Protein AF-A0A662A9X3-F1 (afdb_monomer_lite)

Structure (mmCIF, N/CA/C/O backbone):
data_AF-A0A662A9X3-F1
#
_entry.id   AF-A0A662A9X3-F1
#
loop_
_atom_site.group_PDB
_atom_site.id
_atom_site.type_symbol
_atom_site.label_at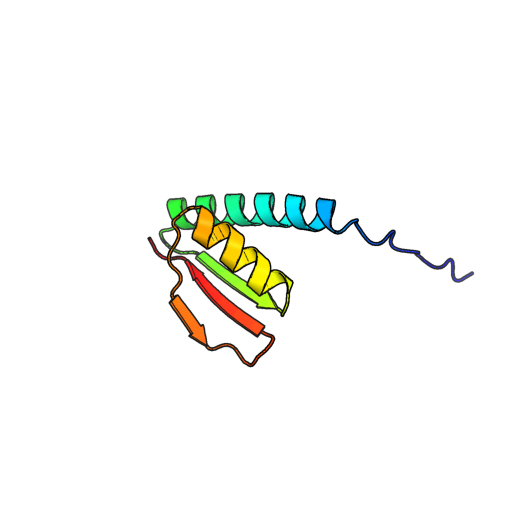om_id
_atom_site.label_alt_id
_atom_site.label_comp_id
_atom_site.label_asym_id
_atom_site.label_entity_id
_atom_site.label_seq_id
_atom_site.pdbx_PDB_ins_code
_atom_site.Cartn_x
_atom_site.Cartn_y
_atom_site.Cartn_z
_atom_site.occupancy
_atom_site.B_iso_or_equiv
_atom_site.auth_seq_id
_atom_site.auth_comp_id
_atom_site.auth_asym_id
_atom_site.auth_atom_id
_atom_site.pdbx_PDB_model_num
ATOM 1 N N . MET A 1 1 ? 16.928 11.107 -36.538 1.00 36.28 1 MET A N 1
ATOM 2 C CA . MET A 1 1 ? 17.921 10.744 -35.503 1.00 36.28 1 MET A CA 1
ATOM 3 C C . MET A 1 1 ? 17.182 10.149 -34.313 1.00 36.28 1 MET A C 1
ATOM 5 O O . MET A 1 1 ? 16.486 10.876 -33.622 1.00 36.28 1 MET A O 1
ATOM 9 N N . ILE A 1 2 ? 17.248 8.828 -34.123 1.00 42.22 2 ILE A N 1
ATOM 10 C CA . ILE A 1 2 ? 16.601 8.141 -32.993 1.00 42.22 2 ILE A CA 1
ATOM 11 C C . ILE A 1 2 ? 17.603 8.130 -31.836 1.00 42.22 2 ILE A C 1
ATOM 13 O O . ILE A 1 2 ? 18.455 7.249 -31.731 1.00 42.22 2 ILE A O 1
ATOM 17 N N . GLY A 1 3 ? 17.545 9.167 -31.003 1.00 43.44 3 GLY A N 1
ATOM 18 C CA . GLY A 1 3 ? 18.279 9.217 -29.745 1.00 43.44 3 GLY A CA 1
ATOM 19 C C . GLY A 1 3 ? 17.563 8.347 -28.720 1.00 43.44 3 GLY A C 1
ATOM 20 O O . GLY A 1 3 ? 16.536 8.750 -28.188 1.00 43.44 3 GLY A O 1
ATOM 21 N N . LYS A 1 4 ? 18.090 7.142 -28.481 1.00 43.75 4 LYS A N 1
ATOM 22 C CA . LYS A 1 4 ? 17.696 6.240 -27.390 1.00 43.75 4 LYS A CA 1
ATOM 23 C C . LYS A 1 4 ? 17.485 7.034 -26.093 1.00 43.75 4 LYS A C 1
ATOM 25 O O . LYS A 1 4 ? 18.458 7.435 -25.456 1.00 43.75 4 LYS A O 1
ATOM 30 N N . SER A 1 5 ? 16.238 7.195 -25.660 1.00 46.91 5 SER A N 1
ATOM 31 C CA . SER A 1 5 ? 15.922 7.537 -24.276 1.00 46.91 5 SER A CA 1
ATOM 32 C C . SER A 1 5 ? 16.281 6.327 -23.417 1.00 46.91 5 SER A C 1
ATOM 34 O O . SER A 1 5 ? 15.475 5.437 -23.149 1.00 46.91 5 SER A O 1
ATOM 36 N N . ILE A 1 6 ? 17.548 6.258 -23.007 1.00 52.44 6 ILE A N 1
ATOM 37 C CA . ILE A 1 6 ? 17.977 5.385 -21.920 1.00 52.44 6 ILE A CA 1
ATOM 38 C C . ILE A 1 6 ? 17.293 5.950 -20.676 1.00 52.44 6 ILE A C 1
ATOM 40 O O . ILE A 1 6 ? 17.853 6.785 -19.969 1.00 52.44 6 ILE A O 1
ATOM 44 N N . HIS A 1 7 ? 16.042 5.547 -20.436 1.00 53.78 7 HIS A N 1
ATOM 45 C CA . HIS A 1 7 ? 15.399 5.727 -19.146 1.00 53.78 7 HIS A CA 1
ATOM 46 C C . HIS A 1 7 ? 16.339 5.088 -18.131 1.00 53.78 7 HIS A C 1
ATOM 48 O O . HIS A 1 7 ? 16.474 3.863 -18.073 1.00 53.78 7 HIS A O 1
ATOM 54 N N . LYS A 1 8 ? 17.065 5.933 -17.397 1.00 54.59 8 LYS A N 1
ATOM 55 C CA . LYS A 1 8 ? 17.934 5.546 -16.293 1.00 54.59 8 LYS A CA 1
ATOM 56 C C . LYS A 1 8 ? 17.050 4.704 -15.377 1.00 54.59 8 LYS A C 1
ATOM 58 O O . LYS A 1 8 ? 16.155 5.252 -14.739 1.00 54.59 8 LYS A O 1
ATOM 63 N N . LYS A 1 9 ? 17.192 3.371 -15.414 1.00 57.06 9 LYS A N 1
ATOM 64 C CA . LYS A 1 9 ? 16.360 2.474 -14.600 1.00 57.06 9 LYS A CA 1
ATOM 65 C C . LYS A 1 9 ? 16.504 2.963 -13.166 1.00 57.06 9 LYS A C 1
ATOM 67 O O . LYS A 1 9 ? 17.614 2.944 -12.637 1.00 57.06 9 LYS A O 1
ATOM 72 N N . SER A 1 10 ? 15.412 3.452 -12.578 1.00 64.38 10 SER A N 1
ATOM 73 C CA . SER A 1 10 ? 15.428 3.911 -11.196 1.00 64.38 10 SER A CA 1
ATOM 74 C C . SER A 1 10 ? 15.968 2.781 -10.325 1.00 64.38 10 SER A C 1
ATOM 76 O O . SER A 1 10 ? 15.634 1.603 -10.519 1.00 64.38 10 SER A O 1
ATOM 78 N N . SER A 1 11 ? 16.879 3.131 -9.415 1.00 81.19 11 SER A N 1
ATOM 79 C CA . SER A 1 11 ? 17.444 2.154 -8.491 1.00 81.19 11 SER A CA 1
ATOM 80 C C . SER A 1 11 ? 16.306 1.487 -7.724 1.00 81.19 11 SER A C 1
ATOM 82 O O . SER A 1 11 ? 15.297 2.121 -7.413 1.00 81.19 11 SER A O 1
ATOM 84 N N . TYR A 1 12 ? 16.465 0.206 -7.393 1.00 80.50 12 TYR A N 1
ATOM 85 C CA . TYR A 1 12 ? 15.488 -0.524 -6.583 1.00 80.50 12 TYR A CA 1
ATOM 86 C C . TYR A 1 12 ? 15.128 0.233 -5.296 1.00 80.50 12 TYR A C 1
ATOM 88 O O . TYR A 1 12 ? 13.967 0.258 -4.894 1.00 80.50 12 TYR A O 1
ATOM 96 N N . ARG A 1 13 ? 16.112 0.914 -4.695 1.00 83.75 13 ARG A N 1
ATOM 97 C CA . ARG A 1 13 ? 15.910 1.745 -3.506 1.00 83.75 13 ARG A CA 1
ATOM 98 C C . ARG A 1 13 ? 14.940 2.899 -3.757 1.00 83.75 13 ARG A C 1
ATOM 100 O O . ARG A 1 13 ? 14.050 3.103 -2.944 1.00 83.75 13 ARG A O 1
ATOM 107 N N . GLN A 1 14 ? 15.075 3.576 -4.893 1.00 86.75 14 GLN A N 1
ATOM 108 C CA . GLN A 1 14 ? 14.224 4.708 -5.242 1.00 86.75 14 GLN A CA 1
ATOM 109 C C . GLN A 1 14 ? 12.792 4.259 -5.524 1.00 86.75 14 GLN A C 1
ATOM 111 O O . GLN A 1 14 ? 11.869 4.775 -4.915 1.00 86.75 14 GLN A O 1
ATOM 116 N N . ARG A 1 15 ? 12.610 3.175 -6.294 1.00 85.56 15 ARG A N 1
ATOM 117 C CA . ARG A 1 15 ? 11.272 2.589 -6.506 1.00 85.56 15 ARG A CA 1
ATOM 118 C C . ARG A 1 15 ? 10.572 2.224 -5.200 1.00 85.56 15 ARG A C 1
ATOM 120 O O . ARG A 1 15 ? 9.360 2.351 -5.089 1.00 85.56 15 ARG A O 1
ATOM 127 N N . LYS A 1 16 ? 11.334 1.753 -4.212 1.00 87.19 16 LYS A N 1
ATOM 128 C CA . LYS A 1 16 ? 10.804 1.403 -2.895 1.00 87.19 16 LYS A CA 1
ATOM 129 C C . LYS A 1 16 ? 10.437 2.635 -2.065 1.00 87.19 16 LYS A C 1
ATOM 131 O O . LYS A 1 16 ? 9.515 2.550 -1.260 1.00 87.19 16 LYS A O 1
ATOM 136 N N . GLU A 1 17 ? 11.164 3.739 -2.208 1.00 89.69 17 GLU A N 1
ATOM 137 C CA . GLU A 1 17 ? 10.813 5.024 -1.591 1.00 89.69 17 GLU A CA 1
ATOM 138 C C . GLU A 1 17 ? 9.551 5.600 -2.238 1.00 89.69 17 GL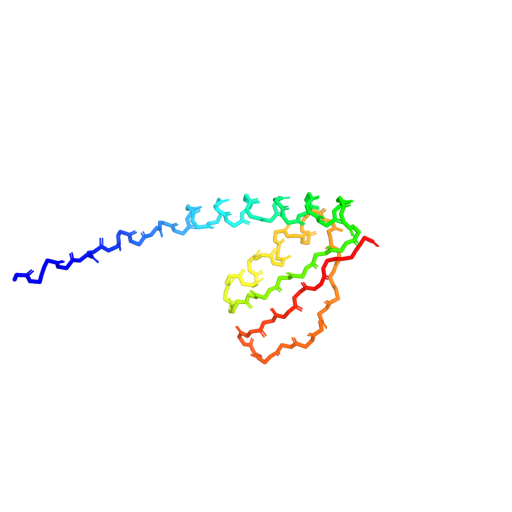U A C 1
ATOM 140 O O . GLU A 1 17 ? 8.592 5.870 -1.518 1.00 89.69 17 GLU A O 1
ATOM 145 N N . ASP A 1 18 ? 9.487 5.629 -3.569 1.00 89.50 18 ASP A N 1
ATOM 146 C CA . ASP A 1 18 ? 8.305 6.065 -4.323 1.00 89.50 18 ASP A CA 1
ATOM 147 C C . ASP A 1 18 ? 7.061 5.251 -3.927 1.00 89.50 18 ASP A C 1
ATOM 149 O O . ASP A 1 18 ? 5.990 5.798 -3.673 1.00 89.50 18 ASP A O 1
ATOM 153 N N . LEU A 1 19 ? 7.210 3.929 -3.779 1.00 90.25 19 LEU A N 1
ATOM 154 C CA . LEU A 1 19 ? 6.108 3.053 -3.382 1.00 90.25 19 LEU A CA 1
ATOM 155 C C . LEU A 1 19 ? 5.627 3.298 -1.945 1.00 90.25 19 LEU A C 1
ATOM 157 O O . LEU A 1 19 ? 4.449 3.102 -1.653 1.00 90.25 19 LEU A O 1
ATOM 161 N N . LYS A 1 20 ? 6.517 3.720 -1.037 1.00 90.38 20 LYS A N 1
ATOM 162 C CA . LYS A 1 20 ? 6.123 4.110 0.326 1.00 90.38 20 LYS A CA 1
ATOM 163 C C . LYS A 1 20 ? 5.349 5.420 0.332 1.00 90.38 20 LYS A C 1
ATOM 165 O O . LYS A 1 20 ? 4.391 5.521 1.091 1.00 90.38 20 LYS A O 1
ATOM 170 N N . ILE A 1 21 ? 5.766 6.388 -0.485 1.00 92.81 21 ILE A N 1
ATOM 171 C CA . ILE A 1 21 ? 5.062 7.667 -0.637 1.00 92.81 21 ILE A CA 1
ATOM 172 C C . ILE A 1 21 ? 3.654 7.393 -1.162 1.00 92.81 21 ILE A C 1
ATOM 174 O O . ILE A 1 21 ? 2.679 7.747 -0.506 1.00 92.81 21 ILE A O 1
ATOM 178 N N . PHE A 1 22 ? 3.554 6.632 -2.254 1.00 91.50 22 PHE A N 1
ATOM 179 C CA . PHE A 1 22 ? 2.273 6.231 -2.831 1.00 91.50 22 PHE A CA 1
ATOM 180 C C . PHE A 1 22 ? 1.379 5.485 -1.829 1.00 91.50 22 PHE A C 1
ATOM 182 O O . PHE A 1 22 ? 0.189 5.764 -1.737 1.00 91.50 22 PHE A O 1
ATOM 189 N N . ALA A 1 23 ? 1.934 4.557 -1.038 1.00 90.00 23 ALA A N 1
ATOM 190 C CA . ALA A 1 23 ? 1.176 3.862 0.004 1.00 90.00 23 ALA A CA 1
ATOM 191 C C . ALA A 1 23 ? 0.606 4.825 1.062 1.00 90.00 23 ALA A C 1
ATOM 193 O O . ALA A 1 23 ? -0.522 4.628 1.510 1.00 90.00 23 ALA A O 1
ATOM 194 N N . GLY A 1 24 ? 1.365 5.860 1.437 1.00 90.38 24 GLY A N 1
ATOM 195 C CA . GLY A 1 24 ? 0.922 6.905 2.363 1.00 90.38 24 GLY A CA 1
ATOM 196 C C . GLY A 1 24 ? -0.236 7.726 1.800 1.00 90.38 24 GLY A C 1
ATOM 197 O O . GLY A 1 24 ? -1.272 7.836 2.451 1.00 90.38 24 GLY A O 1
ATOM 198 N N . GLU A 1 25 ? -0.112 8.208 0.562 1.00 91.50 25 GLU A N 1
ATOM 199 C CA . GLU A 1 25 ? -1.193 8.930 -0.131 1.00 91.50 25 GLU A CA 1
ATOM 200 C C . GLU A 1 25 ? -2.470 8.090 -0.208 1.00 91.50 25 GLU A C 1
ATOM 202 O O . GLU A 1 25 ? -3.584 8.591 -0.046 1.00 91.50 25 GLU A O 1
ATOM 207 N N . LEU A 1 26 ? -2.309 6.785 -0.417 1.00 89.69 26 LEU A N 1
ATOM 208 C CA . LEU A 1 26 ? -3.435 5.881 -0.527 1.00 89.69 26 LEU A CA 1
ATOM 209 C C . LEU A 1 26 ? -4.180 5.669 0.785 1.00 89.69 26 LEU A C 1
ATOM 211 O O . LEU A 1 26 ? -5.406 5.547 0.786 1.00 89.69 26 LEU A O 1
ATOM 215 N N . ILE A 1 27 ? -3.426 5.606 1.879 1.00 88.31 27 ILE A N 1
ATOM 216 C CA . ILE A 1 27 ? -3.958 5.543 3.234 1.00 88.31 27 ILE A CA 1
ATOM 217 C C . ILE A 1 27 ? -4.694 6.838 3.550 1.00 88.31 27 ILE A C 1
ATOM 219 O O . ILE A 1 27 ? -5.858 6.777 3.934 1.00 88.31 27 ILE A O 1
ATOM 223 N N . GLU A 1 28 ? -4.077 7.995 3.306 1.00 90.12 28 GLU A N 1
ATOM 224 C CA . GLU A 1 28 ? -4.734 9.288 3.523 1.00 90.12 28 GLU A CA 1
ATOM 225 C C . GLU A 1 28 ? -6.033 9.401 2.720 1.00 90.12 28 GLU A C 1
ATOM 227 O O . GLU A 1 28 ? -7.054 9.865 3.232 1.00 90.12 28 GLU A O 1
ATOM 232 N N . TYR A 1 29 ? -6.026 8.942 1.467 1.00 89.56 29 TYR A N 1
ATOM 233 C CA . TYR A 1 29 ? -7.227 8.915 0.645 1.00 89.56 29 TYR A CA 1
ATOM 234 C C . TYR A 1 29 ? -8.295 7.982 1.229 1.00 89.56 29 TYR A C 1
ATOM 236 O O . TYR A 1 29 ? -9.464 8.365 1.302 1.00 89.56 29 TYR A O 1
ATOM 244 N N . ALA A 1 30 ? -7.914 6.778 1.664 1.00 87.56 30 ALA A N 1
ATOM 245 C CA . ALA A 1 30 ? -8.833 5.822 2.277 1.00 87.56 30 ALA A CA 1
ATOM 246 C C . ALA A 1 30 ? -9.416 6.346 3.597 1.00 87.56 30 ALA A C 1
ATOM 248 O O . ALA A 1 30 ? -10.599 6.154 3.856 1.00 87.56 30 ALA A O 1
ATOM 249 N N . GLU A 1 31 ? -8.624 7.041 4.412 1.00 86.69 31 GLU A N 1
ATOM 250 C CA . GLU A 1 31 ? -9.083 7.642 5.666 1.00 86.69 31 GLU A CA 1
ATOM 251 C C . GLU A 1 31 ? -10.072 8.784 5.431 1.00 86.69 31 GLU A C 1
ATOM 253 O O . GLU A 1 31 ? -11.067 8.883 6.148 1.00 86.69 31 GLU A O 1
ATOM 258 N N . ARG A 1 32 ? -9.842 9.614 4.406 1.00 89.25 32 ARG A N 1
ATOM 259 C CA . ARG A 1 32 ? -10.751 10.718 4.055 1.00 89.25 32 ARG A CA 1
ATOM 260 C C . ARG A 1 32 ? -12.056 10.236 3.420 1.00 89.25 32 ARG A C 1
ATOM 262 O O . ARG A 1 32 ? -13.098 10.829 3.668 1.00 89.25 32 ARG A O 1
ATOM 269 N N . ASN A 1 33 ? -12.003 9.187 2.598 1.00 87.06 33 ASN A N 1
ATOM 270 C CA . ASN A 1 33 ? -13.142 8.736 1.784 1.00 87.06 33 ASN A CA 1
ATOM 271 C C . ASN A 1 33 ? -13.798 7.442 2.301 1.00 87.06 33 ASN A C 1
ATOM 273 O O . ASN A 1 33 ? -14.738 6.936 1.693 1.00 87.06 33 ASN A O 1
ATOM 277 N N . GLY A 1 34 ? -13.283 6.858 3.386 1.00 82.19 34 GLY A N 1
ATOM 278 C CA . GLY A 1 34 ? -13.723 5.578 3.955 1.00 82.19 34 GLY A CA 1
ATOM 279 C C . GLY A 1 34 ? -13.275 4.334 3.173 1.00 82.19 34 GLY A C 1
ATOM 280 O O . GLY A 1 34 ? -13.302 3.228 3.717 1.00 82.19 34 GLY A O 1
ATOM 281 N N . LYS A 1 35 ? -12.853 4.484 1.910 1.00 81.19 35 LYS A N 1
ATOM 282 C CA . LYS A 1 35 ? -12.401 3.381 1.057 1.00 81.19 35 LYS A CA 1
ATOM 283 C C . LYS A 1 35 ? -11.418 3.853 -0.013 1.00 81.19 35 LYS A C 1
ATOM 285 O O . LYS A 1 35 ? -11.555 4.947 -0.552 1.00 81.19 35 LYS A O 1
ATOM 290 N N . SER A 1 36 ? -10.471 2.991 -0.372 1.00 85.19 36 SER A N 1
ATOM 291 C CA . SER A 1 36 ? -9.612 3.165 -1.550 1.00 85.19 36 SER A CA 1
ATOM 292 C C . SER A 1 36 ? -9.476 1.854 -2.321 1.00 85.19 36 SER A C 1
ATOM 294 O O . SER A 1 36 ? -9.513 0.772 -1.731 1.00 85.19 36 SER A O 1
ATOM 296 N N . VAL A 1 37 ? -9.346 1.935 -3.646 1.00 82.38 37 VAL A N 1
ATOM 297 C CA . VAL A 1 37 ? -9.149 0.772 -4.520 1.00 82.38 37 VAL A CA 1
ATOM 298 C C . VAL A 1 37 ? -7.902 0.989 -5.361 1.00 82.38 37 VAL A C 1
ATOM 300 O O . VAL A 1 37 ? -7.792 1.985 -6.069 1.00 82.38 37 VAL A O 1
ATOM 303 N N . VAL A 1 38 ? -6.979 0.031 -5.309 1.00 84.25 38 VAL A N 1
ATOM 304 C CA . VAL A 1 38 ? -5.759 0.033 -6.121 1.00 84.25 38 VAL A CA 1
ATOM 305 C C . VAL A 1 38 ? -5.675 -1.210 -6.962 1.00 84.25 38 VAL A C 1
ATOM 307 O O . VAL A 1 38 ? -5.738 -2.331 -6.460 1.00 84.25 38 VAL A O 1
ATOM 310 N N . VAL A 1 39 ? -5.425 -0.988 -8.243 1.00 82.75 39 VAL A N 1
ATOM 311 C CA . VAL A 1 39 ? -5.136 -2.032 -9.212 1.00 82.75 39 VAL A CA 1
ATOM 312 C C . VAL A 1 39 ? -3.639 -2.000 -9.489 1.00 82.75 39 VAL A C 1
ATOM 314 O O . VAL A 1 39 ? -3.112 -1.006 -9.985 1.00 82.75 39 VAL A O 1
ATOM 317 N N . ALA A 1 40 ? -2.939 -3.069 -9.123 1.00 83.00 40 ALA A N 1
ATOM 318 C CA . ALA A 1 40 ? -1.490 -3.150 -9.266 1.00 83.00 40 ALA A CA 1
ATOM 319 C C . ALA A 1 40 ? -1.059 -4.522 -9.778 1.00 83.00 40 ALA A C 1
ATOM 321 O O . ALA A 1 40 ? -1.701 -5.542 -9.516 1.00 83.00 40 ALA A O 1
ATOM 322 N N . HIS A 1 41 ? 0.080 -4.544 -10.472 1.00 83.38 41 HIS A N 1
ATOM 323 C CA . HIS A 1 41 ? 0.606 -5.755 -11.086 1.00 83.38 41 HIS A CA 1
ATOM 324 C C . HIS A 1 41 ? 1.848 -6.317 -10.375 1.00 83.38 41 HIS A C 1
ATOM 326 O O . HIS A 1 41 ? 2.730 -5.584 -9.925 1.00 83.38 41 HIS A O 1
ATOM 332 N N . GLY A 1 42 ? 1.941 -7.647 -10.327 1.00 81.56 42 GLY A N 1
ATOM 333 C CA . GLY A 1 42 ? 3.159 -8.415 -10.079 1.00 81.56 42 GLY A CA 1
ATOM 334 C C . GLY A 1 42 ? 3.921 -8.027 -8.810 1.00 81.56 42 GLY A C 1
ATOM 335 O O . GLY A 1 42 ? 3.389 -8.051 -7.699 1.00 81.56 42 GLY A O 1
ATOM 336 N N . MET A 1 43 ? 5.209 -7.714 -8.971 1.00 81.56 43 MET A N 1
ATOM 337 C CA . MET A 1 43 ? 6.111 -7.411 -7.856 1.00 81.56 43 MET A CA 1
ATOM 338 C C . MET A 1 43 ? 5.759 -6.097 -7.150 1.00 81.56 43 MET A C 1
ATOM 340 O O . MET A 1 43 ? 5.846 -6.043 -5.926 1.00 81.56 43 MET A O 1
ATOM 344 N N . LEU A 1 44 ? 5.280 -5.093 -7.897 1.00 83.81 44 LEU A N 1
ATOM 345 C CA . LEU A 1 44 ? 4.813 -3.821 -7.340 1.00 83.81 44 LEU A CA 1
ATOM 346 C C . LEU A 1 44 ? 3.669 -4.063 -6.352 1.00 83.81 44 LEU A C 1
ATOM 348 O O . LEU A 1 44 ? 3.712 -3.583 -5.224 1.00 83.81 44 LEU A O 1
ATOM 352 N N . ASN A 1 45 ? 2.690 -4.884 -6.746 1.00 85.31 45 ASN A N 1
ATOM 353 C CA . ASN A 1 45 ? 1.571 -5.223 -5.877 1.00 85.31 45 ASN A CA 1
ATOM 354 C C . ASN A 1 45 ? 2.029 -5.947 -4.5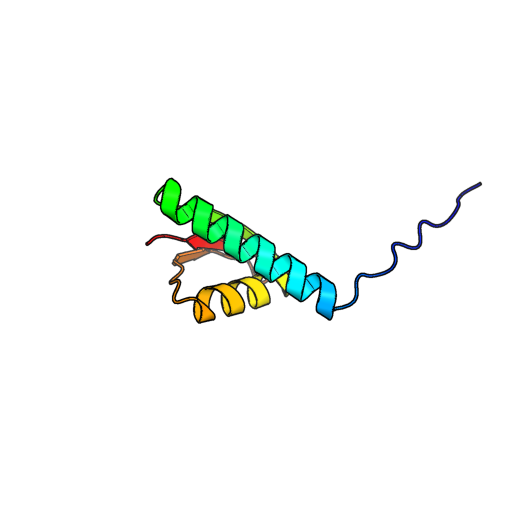99 1.00 85.31 45 ASN A C 1
ATOM 356 O O . ASN A 1 45 ? 1.631 -5.602 -3.488 1.00 85.31 45 ASN A O 1
ATOM 360 N N . ARG A 1 46 ? 2.928 -6.929 -4.736 1.00 83.38 46 ARG A N 1
ATOM 361 C CA . ARG A 1 46 ? 3.465 -7.674 -3.584 1.00 83.38 46 ARG A CA 1
ATOM 362 C C . ARG A 1 46 ? 4.216 -6.767 -2.610 1.00 83.38 46 ARG A C 1
ATOM 364 O O . ARG A 1 46 ? 4.109 -6.953 -1.398 1.00 83.38 46 ARG A O 1
ATOM 371 N N . GLU A 1 47 ? 4.993 -5.816 -3.119 1.00 88.06 47 GLU A N 1
ATOM 372 C CA . GLU A 1 47 ? 5.710 -4.850 -2.286 1.00 88.06 47 GLU A CA 1
ATOM 373 C C . GLU A 1 47 ? 4.764 -3.851 -1.623 1.00 88.06 47 GLU A C 1
ATOM 375 O O . GLU A 1 47 ? 4.909 -3.600 -0.425 1.00 88.06 47 GLU A O 1
ATOM 380 N N . LEU A 1 48 ? 3.758 -3.368 -2.352 1.00 87.00 48 LEU A N 1
ATOM 381 C CA . LEU A 1 48 ? 2.741 -2.461 -1.831 1.00 87.00 48 LEU A CA 1
ATOM 382 C C . LEU A 1 48 ? 1.976 -3.107 -0.671 1.00 87.00 48 LEU A C 1
ATOM 384 O O . LEU A 1 48 ? 1.924 -2.547 0.421 1.00 87.00 48 LEU A O 1
ATOM 388 N N . ILE A 1 49 ? 1.491 -4.340 -0.856 1.00 84.88 49 ILE A N 1
ATOM 389 C CA . ILE A 1 49 ? 0.802 -5.102 0.196 1.00 84.88 49 ILE A CA 1
ATOM 390 C C . IL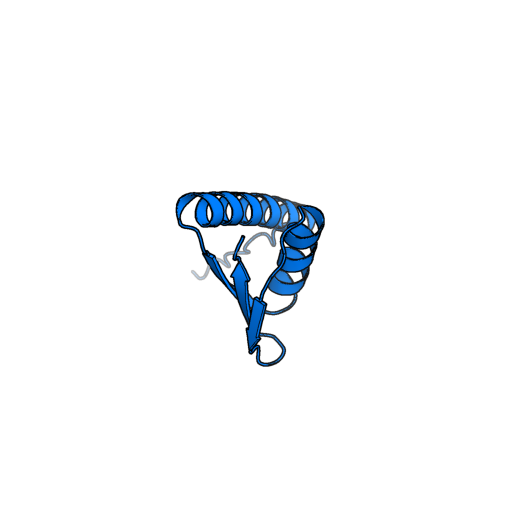E A 1 49 ? 1.701 -5.276 1.427 1.00 84.88 49 ILE A C 1
ATOM 392 O O . ILE A 1 49 ? 1.233 -5.158 2.558 1.00 84.88 49 ILE A O 1
ATOM 396 N N . ARG A 1 50 ? 3.002 -5.546 1.248 1.00 86.75 50 ARG A N 1
ATOM 397 C CA . ARG A 1 50 ? 3.939 -5.662 2.381 1.00 86.75 50 ARG A CA 1
ATOM 398 C C . ARG A 1 50 ? 4.094 -4.348 3.143 1.00 86.75 50 ARG A C 1
ATOM 400 O O . ARG A 1 50 ? 4.214 -4.396 4.365 1.00 86.75 50 ARG A O 1
ATOM 407 N N . ILE A 1 51 ? 4.144 -3.210 2.450 1.00 88.94 51 ILE A N 1
ATOM 408 C CA . ILE A 1 51 ? 4.243 -1.886 3.082 1.00 88.94 51 ILE A CA 1
ATOM 409 C C . ILE A 1 51 ? 2.963 -1.592 3.870 1.00 88.94 51 ILE A C 1
ATOM 411 O O . ILE A 1 51 ? 3.045 -1.308 5.062 1.00 88.94 51 ILE A O 1
ATOM 415 N N . LEU A 1 52 ? 1.802 -1.772 3.242 1.00 85.12 52 LEU A N 1
ATOM 416 C CA . LEU A 1 52 ? 0.498 -1.511 3.857 1.00 85.12 52 LEU A CA 1
ATOM 417 C C . LEU A 1 52 ? 0.244 -2.413 5.077 1.00 85.12 52 LEU A C 1
ATOM 419 O O . LEU A 1 52 ? -0.146 -1.926 6.137 1.00 85.12 52 LEU A O 1
ATOM 423 N N . LYS A 1 53 ? 0.580 -3.711 4.993 1.00 84.31 53 LYS A N 1
ATOM 424 C CA . LYS A 1 53 ? 0.527 -4.637 6.143 1.00 84.31 53 LYS A CA 1
ATOM 425 C C . LYS A 1 53 ? 1.365 -4.160 7.326 1.00 84.31 53 LYS A C 1
ATOM 427 O O . LYS A 1 53 ? 0.933 -4.279 8.468 1.00 84.31 53 LYS A O 1
ATOM 432 N N . LYS A 1 54 ? 2.575 -3.644 7.071 1.00 86.94 54 LYS A N 1
ATOM 433 C CA . LYS A 1 54 ? 3.454 -3.118 8.131 1.00 86.94 54 LYS A CA 1
ATOM 434 C C . LYS A 1 54 ? 2.873 -1.885 8.815 1.00 86.94 54 LYS A C 1
ATOM 436 O O . LYS A 1 54 ? 3.221 -1.628 9.959 1.00 86.94 54 LYS A O 1
ATOM 441 N N . GLN A 1 55 ? 2.006 -1.152 8.127 1.00 83.25 55 GLN A N 1
ATOM 442 C CA . GLN A 1 55 ? 1.286 -0.000 8.663 1.00 83.25 55 GLN A CA 1
ATOM 443 C C . GLN A 1 55 ? -0.053 -0.393 9.314 1.00 83.25 55 GLN A C 1
ATOM 445 O O . GLN A 1 55 ? -0.834 0.481 9.663 1.00 83.25 55 GLN A O 1
ATOM 450 N N . GLY A 1 56 ? -0.327 -1.692 9.493 1.00 83.19 56 GLY A N 1
ATOM 451 C CA . GLY A 1 56 ? -1.520 -2.185 10.189 1.00 83.19 56 GLY A CA 1
ATOM 452 C C . GLY A 1 56 ? -2.774 -2.300 9.322 1.00 83.19 56 GLY A C 1
ATOM 453 O O . GLY A 1 56 ? -3.832 -2.658 9.836 1.00 83.19 56 GLY A O 1
ATOM 454 N N . TRP A 1 57 ? -2.674 -2.053 8.015 1.00 81.06 57 TRP A N 1
ATOM 455 C CA . TRP A 1 57 ? -3.829 -2.091 7.124 1.00 81.06 57 TRP A CA 1
ATOM 456 C C . TRP A 1 57 ? -4.193 -3.520 6.714 1.00 81.06 57 TRP A C 1
ATOM 458 O O . TRP A 1 57 ? -3.346 -4.313 6.283 1.00 81.06 57 TRP A O 1
ATOM 468 N N . LYS A 1 58 ? -5.486 -3.834 6.832 1.00 69.94 58 LYS A N 1
ATOM 469 C CA . LYS A 1 58 ? -6.102 -5.054 6.300 1.00 69.94 58 LYS A CA 1
ATOM 470 C C . LYS A 1 58 ? -6.646 -4.765 4.901 1.00 69.94 58 LYS A C 1
ATOM 472 O O . LYS A 1 58 ? -7.036 -3.644 4.596 1.00 69.94 58 LYS A O 1
ATOM 477 N N . PHE A 1 59 ? -6.630 -5.770 4.037 1.00 70.12 59 PHE A N 1
ATOM 478 C CA . PHE A 1 59 ? -7.083 -5.647 2.654 1.00 70.12 59 PHE A CA 1
ATOM 479 C C . PHE A 1 59 ? -8.043 -6.785 2.343 1.00 70.12 59 PHE A C 1
ATOM 481 O O . PHE A 1 59 ? -7.780 -7.946 2.668 1.00 70.12 59 PHE A O 1
ATOM 488 N N . GLU A 1 60 ? -9.136 -6.438 1.676 1.00 65.75 60 GLU A N 1
ATOM 489 C CA . GLU A 1 60 ? -9.987 -7.412 1.008 1.00 65.75 60 GLU A CA 1
ATOM 490 C C . GLU A 1 60 ? -9.468 -7.566 -0.419 1.00 65.75 60 GLU A C 1
ATOM 492 O O . GLU A 1 60 ? -9.500 -6.628 -1.222 1.00 65.75 60 GLU A O 1
ATOM 497 N N . ASN A 1 61 ? -8.924 -8.742 -0.722 1.00 65.31 61 ASN A N 1
ATOM 498 C CA . ASN A 1 61 ? -8.496 -9.068 -2.074 1.00 65.31 61 ASN A CA 1
ATOM 499 C C . ASN A 1 61 ? -9.744 -9.497 -2.852 1.00 65.31 61 ASN A C 1
ATOM 501 O O . ASN A 1 61 ? -10.256 -10.594 -2.634 1.00 65.31 61 ASN A O 1
ATOM 505 N N . LYS A 1 62 ? -10.269 -8.609 -3.699 1.00 57.00 62 LYS A N 1
ATOM 506 C CA . LYS A 1 62 ? -11.384 -8.932 -4.595 1.00 57.00 62 LYS A CA 1
ATOM 507 C C . LYS A 1 62 ? -10.807 -9.331 -5.941 1.00 57.00 62 LYS A C 1
ATOM 509 O O . LYS A 1 62 ? -10.726 -8.506 -6.841 1.00 57.00 62 LYS A O 1
ATOM 514 N N . ASP A 1 63 ? -10.395 -10.590 -6.009 1.00 57.41 63 ASP A N 1
ATOM 515 C CA . ASP A 1 63 ? -9.911 -11.285 -7.197 1.00 57.41 63 ASP A CA 1
ATOM 516 C C . ASP A 1 63 ? -8.668 -10.700 -7.891 1.00 57.41 63 ASP A C 1
ATOM 518 O O . ASP A 1 63 ? -8.462 -9.500 -8.086 1.00 57.41 63 ASP A O 1
ATOM 522 N N . GLY A 1 64 ? -7.790 -11.611 -8.304 1.00 54.31 64 GLY A N 1
ATOM 523 C CA . GLY A 1 64 ? -6.589 -11.273 -9.045 1.00 54.31 64 GLY A CA 1
ATOM 524 C C . GLY A 1 64 ? -6.109 -12.436 -9.896 1.00 54.31 64 GLY A C 1
ATOM 525 O O . GLY A 1 64 ? -5.766 -13.500 -9.382 1.00 54.31 64 GLY A O 1
ATOM 526 N N . LEU A 1 65 ? -6.045 -12.228 -11.210 1.00 50.19 65 LEU A N 1
ATOM 527 C CA . LEU A 1 65 ? -5.435 -13.168 -12.147 1.00 50.19 65 LEU A CA 1
ATOM 528 C C . LEU A 1 65 ? -3.910 -13.072 -12.034 1.00 50.19 65 LEU A C 1
ATOM 530 O O . LEU A 1 65 ? -3.283 -12.274 -12.729 1.00 50.19 65 LEU A O 1
ATOM 534 N N . GLY A 1 66 ? -3.324 -13.873 -11.135 1.00 57.59 66 GLY A N 1
ATOM 535 C CA . GLY A 1 66 ? -1.886 -14.166 -11.002 1.00 57.59 66 GLY A CA 1
ATOM 536 C C . GLY A 1 66 ? -0.967 -12.962 -10.746 1.00 57.59 66 GLY A C 1
ATOM 537 O O . GLY A 1 66 ? -0.395 -12.817 -9.666 1.00 57.59 66 GLY A O 1
ATOM 538 N N . ASN A 1 67 ? -0.811 -12.110 -11.760 1.00 56.88 67 ASN A N 1
ATOM 539 C CA . ASN A 1 67 ? 0.036 -10.922 -11.790 1.00 56.88 67 ASN A CA 1
ATOM 540 C C . ASN A 1 67 ? -0.749 -9.608 -11.812 1.00 56.88 67 ASN A C 1
ATOM 542 O O . ASN A 1 67 ? -0.117 -8.565 -11.909 1.00 56.88 67 ASN A O 1
ATOM 546 N N . LEU A 1 68 ? -2.076 -9.618 -11.756 1.00 58.75 68 LEU A N 1
ATOM 547 C CA . LEU A 1 68 ? -2.895 -8.425 -11.555 1.00 58.75 68 LEU A CA 1
ATOM 548 C C . LEU A 1 68 ? -3.750 -8.639 -10.317 1.00 58.75 68 LEU A C 1
ATOM 550 O O . LEU A 1 68 ? -4.306 -9.721 -10.145 1.00 58.75 68 LEU A O 1
ATOM 554 N N . SER A 1 69 ? -3.838 -7.643 -9.444 1.00 68.38 69 SER A N 1
ATOM 555 C CA . SER A 1 69 ? -4.683 -7.744 -8.256 1.00 68.38 69 SER A CA 1
ATOM 556 C C . SER A 1 69 ? -5.354 -6.417 -7.960 1.00 68.38 69 SER A C 1
ATOM 558 O O . SER A 1 69 ? -4.730 -5.357 -8.081 1.00 68.38 69 SER A O 1
ATOM 560 N N . VAL A 1 70 ? -6.617 -6.500 -7.549 1.00 72.25 70 VAL A N 1
ATOM 561 C CA . VAL A 1 70 ? -7.390 -5.366 -7.056 1.00 72.25 70 VAL A CA 1
ATOM 562 C C . VAL A 1 70 ? -7.381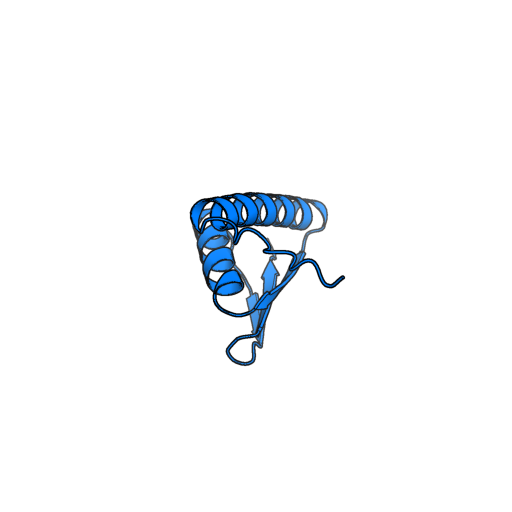 -5.413 -5.532 1.00 72.25 70 VAL A C 1
ATOM 564 O O . VAL A 1 70 ? -7.937 -6.320 -4.914 1.00 72.25 70 VAL A O 1
ATOM 567 N N . ASN A 1 71 ? -6.738 -4.429 -4.911 1.00 75.12 71 ASN A N 1
ATOM 568 C CA . ASN A 1 71 ? -6.716 -4.285 -3.462 1.00 75.12 71 ASN A CA 1
ATOM 569 C C . ASN A 1 71 ? -7.736 -3.232 -3.058 1.00 75.12 71 ASN A C 1
ATOM 571 O O . ASN A 1 71 ? -7.610 -2.067 -3.440 1.00 75.12 71 ASN A O 1
ATOM 575 N N . CYS A 1 72 ? -8.723 -3.639 -2.266 1.00 72.88 72 CYS A N 1
ATOM 576 C CA . CYS A 1 72 ? -9.608 -2.711 -1.582 1.00 72.88 72 CYS A CA 1
ATOM 577 C C . CYS A 1 72 ? -9.068 -2.466 -0.172 1.00 72.88 72 CYS A C 1
ATOM 579 O O . CYS A 1 72 ? -8.914 -3.404 0.615 1.00 72.88 72 CYS A O 1
ATOM 581 N N . LEU A 1 73 ? -8.793 -1.204 0.134 1.00 72.94 73 LEU A N 1
ATOM 582 C CA . LEU A 1 73 ? -8.482 -0.735 1.476 1.00 72.94 73 LEU A CA 1
ATOM 583 C C . LEU A 1 73 ? -9.763 -0.205 2.094 1.00 72.94 73 LEU A C 1
ATOM 585 O O . LEU A 1 73 ? -10.396 0.710 1.563 1.00 72.94 73 LEU A O 1
ATOM 589 N N . VAL A 1 74 ? -10.139 -0.840 3.192 1.00 66.00 74 VAL A N 1
ATOM 590 C CA . VAL A 1 74 ? -11.319 -0.535 3.993 1.00 66.00 74 VAL A CA 1
ATOM 591 C C . VAL A 1 74 ?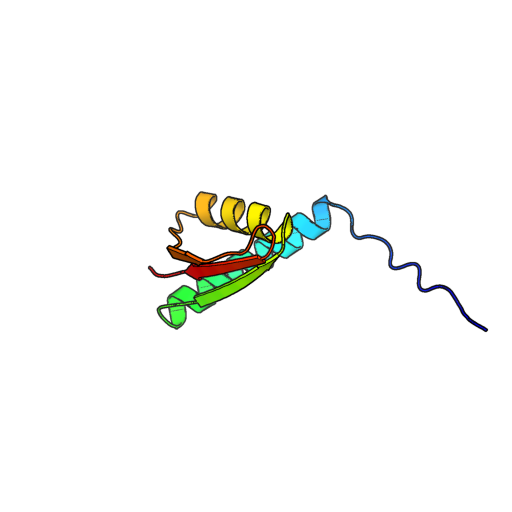 -10.836 -0.500 5.439 1.00 66.00 74 VAL A C 1
ATOM 593 O O . VAL A 1 74 ? -9.992 -1.322 5.809 1.00 66.00 74 VAL A O 1
ATOM 596 N N . LYS A 1 75 ? -11.290 0.487 6.210 1.00 59.59 75 LYS A N 1
ATOM 597 C CA . LYS A 1 75 ? -10.921 0.622 7.622 1.00 59.59 75 LYS A CA 1
ATOM 598 C C . LYS A 1 75 ? -11.674 -0.385 8.485 1.00 59.59 75 LYS A C 1
ATOM 600 O O . LYS A 1 75 ? -12.883 -0.570 8.226 1.00 59.59 75 LYS A O 1
#

Foldseek 3Di:
DDDDPPVVPPPPVVLLVVLLVVLVVQVVVCVVPQKDKDKFFDPSVVSNVVSCVVVVWDWDWPDDDPGITITMTGD

Radius of gyration: 14.83 Å; chains: 1; bounding box: 32×25×46 Å

pLDDT: mean 75.92, std 14.88, range [36.28, 92.81]

Secondary structure (DSSP, 8-state):
-----------HHHHHHHHHHHHHHHHHHHHHHSEEEEEEEHHHHHHHHHHHHHTT--EEE----TTEEEEEEE-

Sequence (75 aa):
MIGKSIHKKSSYRQRKEDLKIFAGELIEYAERNGKSVVVAHGMLNRELIRILKKQGWKFENKDGLGNLSVNCLVK